Protein AF-A0A5B8UYY7-F1 (afdb_monomer_lite)

pLDDT: mean 77.4, std 14.6, range [37.06, 91.69]

Secondary structure (DSSP, 8-state):
--PPEEPPPPHHHHHHHHHHHHHHHHHHH-TTHHHHHHHHHHHHIIIIITTBEEEEE-SSEEEEEESSTTS--EEEEGGGEEEEEEE--S--SSSS------SSS-----EEEEEEETTS-EEEEEEB-STTHHHHHHHHHHHTT-B-

Radius of gyration: 17.91 Å; chains: 1; bounding box: 43×38×49 Å

Structure (mmCIF, N/CA/C/O backbone):
data_AF-A0A5B8UYY7-F1
#
_entry.id   AF-A0A5B8UYY7-F1
#
loop_
_atom_site.group_PDB
_atom_site.id
_atom_site.type_symbol
_atom_site.label_atom_id
_atom_site.label_alt_id
_atom_site.label_comp_id
_atom_site.label_asym_id
_atom_site.label_entity_id
_atom_site.label_seq_id
_atom_site.pdbx_PDB_ins_code
_atom_site.Cartn_x
_atom_site.Cartn_y
_atom_site.Cartn_z
_atom_site.occupancy
_atom_site.B_iso_or_equiv
_atom_site.auth_seq_id
_atom_site.auth_comp_id
_atom_site.auth_asym_id
_atom_site.auth_atom_id
_atom_site.pdbx_PDB_model_num
ATOM 1 N N . MET A 1 1 ? -8.031 17.449 18.818 1.00 39.78 1 MET A N 1
ATOM 2 C CA . MET A 1 1 ? -8.484 18.024 17.531 1.00 39.78 1 MET A CA 1
ATOM 3 C C . MET A 1 1 ? -7.890 17.182 16.415 1.00 39.78 1 MET A C 1
ATOM 5 O O . MET A 1 1 ? -6.801 17.477 15.942 1.00 39.78 1 MET A O 1
ATOM 9 N N . THR A 1 2 ? -8.520 16.072 16.058 1.00 51.12 2 THR A N 1
ATOM 10 C CA . THR A 1 2 ? -7.981 15.157 15.045 1.00 51.12 2 THR A CA 1
ATOM 11 C C . THR A 1 2 ? -8.543 15.560 13.689 1.00 51.12 2 THR A C 1
ATOM 13 O O . THR A 1 2 ? -9.635 15.163 13.301 1.00 51.12 2 THR A O 1
ATOM 16 N N . GLY A 1 3 ? -7.811 16.453 13.020 1.00 61.34 3 GLY A N 1
ATOM 17 C CA . GLY A 1 3 ? -8.136 16.926 11.678 1.00 61.34 3 GLY A CA 1
ATOM 18 C C . GLY A 1 3 ? -8.041 15.824 10.621 1.00 61.34 3 GLY A C 1
ATOM 19 O O . GLY A 1 3 ? -7.518 14.740 10.877 1.00 61.34 3 GLY A O 1
ATOM 20 N N . ASN A 1 4 ? -8.534 16.137 9.421 1.00 76.50 4 ASN A N 1
ATOM 21 C CA . ASN A 1 4 ? -8.484 15.255 8.257 1.00 76.50 4 ASN A CA 1
ATOM 22 C C . ASN A 1 4 ? -7.059 14.709 8.046 1.00 76.50 4 ASN A C 1
ATOM 24 O O . ASN A 1 4 ? -6.099 15.473 7.890 1.00 76.50 4 ASN A O 1
ATOM 28 N N . LEU A 1 5 ? -6.911 13.383 8.033 1.00 83.50 5 LEU A N 1
ATOM 29 C CA . LEU A 1 5 ? -5.641 12.710 7.780 1.00 83.50 5 LEU A CA 1
ATOM 30 C C . LEU A 1 5 ? -5.597 12.272 6.320 1.00 83.50 5 LEU A C 1
ATOM 32 O O . LEU A 1 5 ? -6.381 11.438 5.887 1.00 83.50 5 LEU A O 1
ATOM 36 N N . ARG A 1 6 ? -4.608 12.754 5.569 1.00 86.75 6 ARG A N 1
ATOM 37 C CA . ARG A 1 6 ? -4.311 12.241 4.229 1.00 86.75 6 ARG A CA 1
ATOM 38 C C . ARG A 1 6 ? -2.877 11.747 4.162 1.00 86.75 6 ARG A C 1
ATOM 40 O O . ARG A 1 6 ? -1.934 12.497 4.423 1.00 86.75 6 ARG A O 1
ATOM 47 N N . THR A 1 7 ? -2.721 10.480 3.801 1.00 85.44 7 THR A N 1
ATOM 48 C CA . THR A 1 7 ? -1.407 9.880 3.551 1.00 85.44 7 THR A CA 1
ATOM 49 C C . THR A 1 7 ? -0.864 10.324 2.197 1.00 85.44 7 THR A C 1
ATOM 51 O O . THR A 1 7 ? -1.609 10.575 1.243 1.00 85.44 7 THR A O 1
ATOM 54 N N . ARG A 1 8 ? 0.460 10.442 2.110 1.00 81.94 8 ARG A N 1
ATOM 55 C CA . ARG A 1 8 ? 1.146 10.771 0.858 1.00 81.94 8 ARG A CA 1
ATOM 56 C C . ARG A 1 8 ? 1.216 9.545 -0.059 1.00 81.94 8 ARG A C 1
ATOM 58 O O . ARG A 1 8 ? 1.348 8.428 0.445 1.00 81.94 8 ARG A O 1
ATOM 65 N N . PRO A 1 9 ? 1.194 9.741 -1.390 1.00 79.38 9 PRO A N 1
ATOM 66 C CA . PRO A 1 9 ? 1.389 8.644 -2.325 1.00 79.38 9 PRO A CA 1
ATOM 67 C C . PRO A 1 9 ? 2.765 7.988 -2.106 1.00 79.38 9 PRO A C 1
ATOM 69 O O . PRO A 1 9 ? 3.743 8.682 -1.793 1.00 79.38 9 PRO A O 1
ATOM 72 N N . PRO A 1 10 ? 2.856 6.657 -2.232 1.00 83.19 10 PRO A N 1
ATOM 73 C CA . PRO A 1 10 ? 4.092 5.923 -2.030 1.00 83.19 10 PRO A CA 1
ATOM 74 C C . PRO A 1 10 ? 5.074 6.167 -3.192 1.00 83.19 10 PRO A C 1
ATOM 76 O O . PRO A 1 10 ? 4.691 6.289 -4.356 1.00 83.19 10 PRO A O 1
ATOM 79 N N . ILE A 1 11 ? 6.365 6.283 -2.856 1.00 80.94 11 ILE A N 1
ATOM 80 C CA . ILE A 1 11 ? 7.435 6.688 -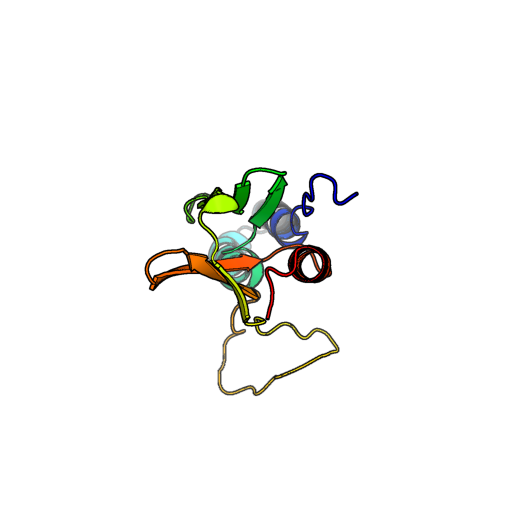3.791 1.00 80.94 11 ILE A CA 1
ATOM 81 C C . ILE A 1 11 ? 7.641 5.649 -4.902 1.00 80.94 11 ILE A C 1
ATOM 83 O O . ILE A 1 11 ? 7.894 6.007 -6.048 1.00 80.94 11 ILE A O 1
ATOM 87 N N . ASN A 1 12 ? 7.475 4.369 -4.575 1.00 80.44 12 ASN A N 1
ATOM 88 C CA . ASN A 1 12 ? 7.527 3.241 -5.509 1.00 80.44 12 ASN A CA 1
ATOM 89 C C . ASN A 1 12 ? 6.656 3.434 -6.766 1.00 80.44 12 ASN A C 1
ATOM 91 O O . ASN A 1 12 ? 7.089 3.054 -7.847 1.00 80.44 12 ASN A O 1
ATOM 95 N N . ALA A 1 13 ? 5.478 4.060 -6.671 1.00 79.62 13 ALA A N 1
ATOM 96 C CA . ALA A 1 13 ? 4.630 4.329 -7.832 1.00 79.62 13 ALA A CA 1
ATOM 97 C C . ALA A 1 13 ? 5.300 5.302 -8.823 1.00 79.62 13 ALA A C 1
ATOM 99 O O . ALA A 1 13 ? 5.227 5.099 -10.033 1.00 79.62 13 ALA A O 1
ATOM 100 N N . PHE A 1 14 ? 6.011 6.315 -8.319 1.00 83.38 14 PHE A N 1
ATOM 101 C CA . PHE A 1 14 ? 6.796 7.232 -9.151 1.00 83.38 14 PHE A CA 1
ATOM 102 C C . PHE A 1 14 ? 8.052 6.555 -9.705 1.00 83.38 14 PHE A C 1
ATOM 104 O O . PHE A 1 14 ? 8.397 6.755 -10.868 1.00 83.38 14 PHE A O 1
ATOM 111 N N . VAL A 1 15 ? 8.703 5.710 -8.898 1.00 84.44 15 VAL A N 1
ATOM 112 C CA . VAL A 1 15 ? 9.868 4.919 -9.324 1.00 84.44 15 VAL A CA 1
ATOM 113 C C . VAL A 1 15 ? 9.500 3.969 -10.465 1.00 84.44 15 VAL A C 1
ATOM 115 O O . VAL A 1 15 ? 10.264 3.874 -11.415 1.00 84.44 15 VAL A O 1
ATOM 118 N N . LEU A 1 16 ? 8.321 3.338 -10.444 1.00 85.19 16 LEU A N 1
ATOM 119 C CA . LEU A 1 16 ? 7.840 2.510 -11.558 1.00 85.19 16 LEU A CA 1
ATOM 120 C C . LEU A 1 16 ? 7.753 3.311 -12.869 1.00 85.19 16 LEU A C 1
ATOM 122 O O . LEU A 1 16 ? 8.158 2.819 -13.921 1.00 85.19 16 LEU A O 1
ATOM 126 N N . GLY A 1 17 ? 7.260 4.553 -12.805 1.00 85.00 17 GLY A N 1
ATOM 127 C CA . GLY A 1 17 ? 7.234 5.461 -13.953 1.00 85.00 17 GLY A CA 1
ATOM 128 C C . GLY A 1 17 ? 8.637 5.824 -14.448 1.00 85.00 17 GLY A C 1
ATOM 129 O O . GLY A 1 17 ? 8.901 5.755 -15.645 1.00 85.00 17 GLY A O 1
ATOM 130 N N . ALA A 1 18 ? 9.555 6.138 -13.531 1.00 86.94 18 ALA A N 1
ATOM 131 C CA . ALA A 1 18 ? 10.945 6.444 -13.866 1.00 86.94 18 ALA A CA 1
ATOM 132 C C . ALA A 1 18 ? 11.675 5.241 -14.488 1.00 86.94 18 ALA A C 1
ATOM 134 O O . ALA A 1 18 ? 12.346 5.400 -15.503 1.00 86.94 18 ALA A O 1
ATOM 135 N N . ILE A 1 19 ? 11.489 4.036 -13.935 1.00 86.56 19 ILE A N 1
ATOM 136 C CA . ILE A 1 19 ? 12.020 2.781 -14.488 1.00 86.56 19 ILE A CA 1
ATOM 137 C C . ILE A 1 19 ? 11.531 2.597 -15.923 1.00 86.56 19 ILE A C 1
ATOM 139 O O . ILE A 1 19 ? 12.328 2.289 -16.800 1.00 86.56 19 ILE A O 1
ATOM 143 N N . MET A 1 20 ? 10.244 2.827 -16.186 1.00 86.50 20 MET A N 1
ATOM 144 C CA . MET A 1 20 ? 9.688 2.704 -17.533 1.00 86.50 20 MET A CA 1
ATOM 145 C C . MET A 1 20 ? 10.316 3.698 -18.518 1.00 86.50 20 MET A C 1
ATOM 147 O O . MET A 1 20 ? 10.659 3.305 -19.628 1.00 86.50 20 MET A O 1
ATOM 151 N N . ILE A 1 21 ? 10.521 4.956 -18.117 1.00 89.62 21 ILE A N 1
ATOM 152 C CA . ILE A 1 21 ? 11.172 5.970 -18.963 1.00 89.62 21 ILE A CA 1
ATOM 153 C C . ILE A 1 21 ? 12.630 5.592 -19.254 1.00 89.62 21 ILE A C 1
ATOM 155 O O . ILE A 1 21 ? 13.054 5.658 -20.405 1.00 89.62 21 ILE A O 1
ATOM 159 N N . LEU A 1 22 ? 13.381 5.160 -18.236 1.00 89.44 22 LEU A N 1
ATOM 160 C CA . LEU A 1 22 ? 14.771 4.718 -18.392 1.00 89.44 22 LEU A CA 1
ATOM 161 C C . LEU A 1 22 ? 14.873 3.500 -19.311 1.00 89.44 22 LEU A C 1
ATOM 163 O O . LEU A 1 22 ? 15.722 3.459 -20.190 1.00 89.44 22 LEU A O 1
ATOM 167 N N . LEU A 1 23 ? 13.970 2.535 -19.152 1.00 87.62 23 LEU A N 1
ATOM 168 C CA . LEU A 1 23 ? 13.904 1.349 -19.997 1.00 87.62 23 LEU A CA 1
ATOM 169 C C . LEU A 1 23 ? 13.592 1.687 -21.463 1.00 87.62 23 LEU A C 1
ATOM 171 O O . LEU A 1 23 ? 14.202 1.107 -22.358 1.00 87.62 23 LEU A O 1
ATOM 175 N N . ILE A 1 24 ? 12.685 2.638 -21.716 1.00 89.50 24 ILE A N 1
ATOM 176 C CA . ILE A 1 24 ? 12.401 3.138 -23.072 1.00 89.50 24 ILE A CA 1
ATOM 177 C C . ILE A 1 24 ? 13.635 3.832 -23.649 1.00 89.50 24 ILE A C 1
ATOM 179 O O . ILE A 1 24 ? 13.987 3.587 -24.799 1.00 89.50 24 ILE A O 1
ATOM 183 N N . TRP A 1 25 ? 14.295 4.680 -22.858 1.00 91.12 25 TRP A N 1
ATOM 184 C CA . TRP A 1 25 ? 15.516 5.368 -23.269 1.00 91.12 25 TRP A CA 1
ATOM 185 C C . TRP A 1 25 ? 16.607 4.371 -23.674 1.00 91.12 25 TRP A C 1
ATOM 187 O O . TRP A 1 25 ? 17.117 4.445 -24.788 1.00 91.12 25 TRP A O 1
ATOM 197 N N . GLU A 1 26 ? 16.896 3.382 -22.828 1.00 89.94 26 GLU A N 1
ATOM 198 C CA . GLU A 1 26 ? 17.860 2.315 -23.125 1.00 89.94 26 GLU A CA 1
ATOM 199 C C . GLU A 1 26 ? 17.468 1.505 -24.369 1.00 89.94 26 GLU A C 1
ATOM 201 O O . GLU A 1 26 ? 18.325 1.184 -25.190 1.00 89.94 26 GLU A O 1
ATOM 206 N N . ALA A 1 27 ? 16.177 1.226 -24.565 1.00 89.69 27 ALA A N 1
ATOM 207 C CA . ALA A 1 27 ? 15.685 0.509 -25.740 1.00 89.69 27 ALA A CA 1
ATOM 208 C C . ALA A 1 27 ? 15.887 1.275 -27.062 1.00 89.69 27 ALA A C 1
ATOM 210 O O . ALA A 1 27 ? 16.058 0.639 -28.102 1.00 89.69 27 ALA A O 1
ATOM 211 N N . VAL A 1 28 ? 15.903 2.615 -27.039 1.00 91.12 28 VAL A N 1
ATOM 212 C CA . VAL A 1 28 ? 16.196 3.443 -28.226 1.00 91.12 28 VAL A CA 1
ATOM 213 C C . VAL A 1 28 ? 17.647 3.264 -28.681 1.00 91.12 28 VAL A C 1
ATOM 215 O O . VAL A 1 28 ? 17.902 3.196 -29.882 1.00 91.12 28 VAL A O 1
ATOM 218 N N . PHE A 1 29 ? 18.592 3.160 -27.743 1.00 91.38 29 PHE A N 1
ATOM 219 C CA . PHE A 1 29 ? 20.018 3.000 -28.056 1.00 91.38 29 PHE A CA 1
ATOM 220 C C . PHE A 1 29 ? 20.441 1.536 -28.212 1.00 91.38 29 PHE A C 1
ATOM 222 O O . PHE A 1 29 ? 21.377 1.239 -28.954 1.00 91.38 29 PHE A O 1
ATOM 229 N N . ASN A 1 30 ? 19.756 0.613 -27.537 1.00 90.81 30 ASN A N 1
ATOM 230 C CA . ASN A 1 30 ? 20.017 -0.817 -27.602 1.00 90.81 30 ASN A CA 1
ATOM 231 C C . ASN A 1 30 ? 18.691 -1.609 -27.580 1.00 90.81 30 ASN A C 1
ATOM 233 O O . ASN A 1 30 ? 18.160 -1.924 -26.509 1.00 90.81 30 ASN A O 1
ATOM 237 N N . PRO A 1 31 ? 18.168 -1.992 -28.763 1.00 87.38 31 PRO A N 1
ATOM 238 C CA . PRO A 1 31 ? 16.858 -2.635 -28.904 1.00 87.38 31 PRO A CA 1
ATOM 239 C C . PRO A 1 31 ? 16.705 -3.972 -28.166 1.00 87.38 31 PRO A C 1
ATOM 241 O O . PRO A 1 31 ? 15.581 -4.419 -27.938 1.00 87.38 31 PRO A O 1
ATOM 244 N N . VAL A 1 32 ? 17.804 -4.617 -27.753 1.00 87.50 32 VAL A N 1
ATOM 245 C CA . VAL A 1 32 ? 17.769 -5.868 -26.974 1.00 87.50 32 VAL A CA 1
ATOM 246 C C . VAL A 1 32 ? 17.039 -5.675 -25.636 1.00 87.50 32 VAL A C 1
ATOM 248 O O . VAL A 1 32 ? 16.394 -6.604 -25.145 1.00 87.50 32 VAL A O 1
ATOM 251 N N . TRP A 1 33 ? 17.049 -4.460 -25.073 1.00 84.75 33 TRP A N 1
ATOM 252 C CA . TRP A 1 33 ? 16.337 -4.143 -23.832 1.00 84.75 33 TRP A CA 1
ATOM 253 C C . TRP A 1 33 ? 14.818 -4.265 -23.931 1.00 84.75 33 TRP A C 1
ATOM 255 O O . TRP A 1 33 ? 14.180 -4.502 -22.905 1.00 84.75 33 TRP A O 1
ATOM 265 N N . ILE A 1 34 ? 14.233 -4.200 -25.134 1.00 84.88 34 ILE A N 1
ATOM 266 C CA . ILE A 1 34 ? 12.781 -4.345 -25.346 1.00 84.88 34 ILE A CA 1
ATOM 267 C C . ILE A 1 34 ? 12.271 -5.672 -24.764 1.00 84.88 34 ILE A C 1
ATOM 269 O O . ILE A 1 34 ? 11.207 -5.709 -24.145 1.00 84.88 34 ILE A O 1
ATOM 273 N N . ILE A 1 35 ? 13.058 -6.746 -24.887 1.00 86.50 35 ILE A N 1
ATOM 274 C CA . ILE A 1 35 ? 12.707 -8.082 -24.375 1.00 86.50 35 ILE A CA 1
ATOM 275 C C . ILE A 1 35 ? 12.665 -8.088 -22.839 1.00 86.50 35 ILE A C 1
ATOM 277 O O . ILE A 1 35 ? 11.834 -8.766 -22.235 1.00 86.50 35 ILE A O 1
ATOM 281 N N . TYR A 1 36 ? 13.526 -7.298 -22.196 1.00 84.19 36 TYR A N 1
ATOM 282 C CA . TYR A 1 36 ? 13.624 -7.210 -20.740 1.00 84.19 36 TYR A CA 1
ATOM 283 C C . TYR A 1 36 ? 12.693 -6.155 -20.130 1.00 84.19 36 TYR A C 1
ATOM 285 O O . TYR A 1 36 ? 12.396 -6.231 -18.937 1.00 84.19 36 TYR A O 1
ATOM 293 N N . MET A 1 37 ? 12.183 -5.206 -20.925 1.00 84.94 37 MET A N 1
ATOM 294 C CA . MET A 1 37 ? 11.325 -4.126 -20.429 1.00 84.94 37 MET A CA 1
ATOM 295 C C . MET A 1 37 ? 10.098 -4.652 -19.690 1.00 84.94 37 MET A C 1
ATOM 297 O O . MET A 1 37 ? 9.836 -4.273 -18.549 1.00 84.94 37 MET A O 1
ATOM 301 N N . VAL A 1 38 ? 9.343 -5.528 -20.354 1.00 83.31 38 VAL A N 1
ATOM 302 C CA . VAL A 1 38 ? 8.083 -6.066 -19.838 1.00 83.31 38 VAL A CA 1
ATOM 303 C C . VAL A 1 38 ? 8.291 -6.863 -18.545 1.00 83.31 38 VAL A C 1
ATOM 305 O O . VAL A 1 38 ? 7.608 -6.549 -17.569 1.00 83.31 38 VAL A O 1
ATOM 308 N N . PRO A 1 39 ? 9.213 -7.846 -18.460 1.00 86.19 39 PRO A N 1
ATOM 309 C CA . PRO A 1 39 ? 9.402 -8.605 -17.226 1.00 86.19 39 PRO A CA 1
ATOM 310 C C . PRO A 1 39 ? 9.956 -7.758 -16.075 1.00 86.19 39 PRO A C 1
ATOM 312 O O . PRO A 1 39 ? 9.507 -7.939 -14.943 1.00 86.19 39 PRO A O 1
ATOM 315 N N . ILE A 1 40 ? 10.863 -6.806 -16.332 1.00 85.06 40 ILE A N 1
ATOM 316 C CA . ILE A 1 40 ? 11.381 -5.905 -15.286 1.00 85.06 40 ILE A CA 1
ATOM 317 C C . ILE A 1 40 ? 10.257 -5.016 -14.750 1.00 85.06 40 ILE A C 1
ATOM 319 O O . ILE A 1 40 ? 10.053 -4.934 -13.536 1.00 85.06 40 ILE A O 1
ATOM 323 N N . TRP A 1 41 ? 9.492 -4.385 -15.645 1.00 85.31 41 TRP A N 1
ATOM 324 C CA . TRP A 1 41 ? 8.381 -3.518 -15.265 1.00 85.31 41 TRP A CA 1
ATOM 325 C C . TRP A 1 41 ? 7.290 -4.291 -14.518 1.00 85.31 41 TRP A C 1
ATOM 327 O O . TRP A 1 41 ? 6.845 -3.861 -13.454 1.00 85.31 41 TRP A O 1
ATOM 337 N N . MET A 1 42 ? 6.901 -5.464 -15.027 1.00 83.12 42 MET A N 1
ATOM 338 C CA . MET A 1 42 ? 5.875 -6.309 -14.415 1.00 83.12 42 MET A CA 1
ATOM 339 C C . MET A 1 42 ? 6.332 -6.848 -13.054 1.00 83.12 42 MET A C 1
ATOM 341 O O . MET A 1 42 ? 5.560 -6.836 -12.096 1.00 83.12 42 MET A O 1
ATOM 345 N N . GLY A 1 43 ? 7.595 -7.267 -12.942 1.00 81.69 43 GLY A N 1
ATOM 346 C CA . GLY A 1 43 ? 8.191 -7.710 -11.685 1.00 81.69 43 GLY A CA 1
ATOM 347 C C . GLY A 1 43 ? 8.180 -6.600 -10.637 1.00 81.69 43 GLY A C 1
ATOM 348 O O . GLY A 1 43 ? 7.676 -6.799 -9.531 1.00 81.69 43 GLY A O 1
ATOM 349 N N . PHE A 1 44 ? 8.640 -5.400 -11.001 1.00 82.19 44 PHE A N 1
ATOM 350 C CA . PHE A 1 44 ? 8.608 -4.252 -10.097 1.00 82.19 44 PHE A CA 1
ATOM 351 C C . PHE A 1 44 ? 7.173 -3.883 -9.701 1.00 82.19 44 PHE A C 1
ATOM 353 O O . PHE A 1 44 ? 6.889 -3.659 -8.522 1.00 82.19 44 PHE A O 1
ATOM 360 N N . TYR A 1 45 ? 6.247 -3.882 -10.664 1.00 83.19 45 TYR A N 1
ATOM 361 C CA . TYR A 1 45 ? 4.839 -3.601 -10.414 1.00 83.19 45 TYR A CA 1
ATOM 362 C C . TYR A 1 45 ? 4.233 -4.576 -9.395 1.00 83.19 45 TYR A C 1
ATOM 364 O O . TYR A 1 45 ? 3.657 -4.136 -8.397 1.00 83.19 45 TYR A O 1
ATOM 372 N N . ILE A 1 46 ? 4.379 -5.886 -9.614 1.00 80.31 46 ILE A N 1
ATOM 373 C CA . ILE A 1 46 ? 3.775 -6.923 -8.764 1.00 80.31 46 ILE A CA 1
ATOM 374 C C . ILE A 1 46 ? 4.318 -6.849 -7.336 1.00 80.31 46 ILE A C 1
ATOM 376 O O . ILE A 1 46 ? 3.544 -6.964 -6.383 1.00 80.31 46 ILE A O 1
ATOM 380 N N . VAL A 1 47 ? 5.629 -6.654 -7.190 1.00 74.44 47 VAL A N 1
ATOM 381 C CA . VAL A 1 47 ? 6.312 -6.713 -5.893 1.00 74.44 47 VAL A CA 1
ATOM 382 C C . VAL A 1 47 ? 6.117 -5.425 -5.099 1.00 74.44 47 VAL A C 1
ATOM 384 O O . VAL A 1 47 ? 5.811 -5.477 -3.905 1.00 74.44 47 VAL A O 1
ATOM 387 N N . PHE A 1 48 ? 6.257 -4.272 -5.759 1.00 75.94 48 PHE A N 1
ATOM 388 C CA . PHE A 1 48 ? 6.360 -2.986 -5.075 1.00 75.94 48 PHE A CA 1
ATOM 389 C C . PHE A 1 48 ? 5.178 -2.057 -5.297 1.00 75.94 48 PHE A C 1
ATOM 391 O O . PHE A 1 48 ? 4.974 -1.200 -4.444 1.00 75.94 48 PHE A O 1
ATOM 398 N N . CYS A 1 49 ? 4.414 -2.176 -6.388 1.00 78.88 49 CYS A N 1
ATOM 399 C CA . CYS A 1 49 ? 3.432 -1.148 -6.760 1.00 78.88 49 CYS A CA 1
ATOM 400 C C . CYS A 1 49 ? 1.973 -1.595 -6.747 1.00 78.88 49 CYS A C 1
ATOM 402 O O . CYS A 1 49 ? 1.080 -0.746 -6.720 1.00 78.88 49 CYS A O 1
ATOM 404 N N . ARG A 1 50 ? 1.708 -2.906 -6.774 1.00 81.56 50 ARG A N 1
ATOM 405 C CA . ARG A 1 50 ? 0.370 -3.466 -6.997 1.00 81.56 50 ARG A CA 1
ATOM 406 C C . ARG A 1 50 ? -0.694 -2.844 -6.100 1.00 81.56 50 ARG A C 1
ATOM 408 O O . ARG A 1 50 ? -1.750 -2.492 -6.609 1.00 81.56 50 ARG A O 1
ATOM 415 N N . TYR A 1 51 ? -0.398 -2.662 -4.815 1.00 85.19 51 TYR A N 1
ATOM 416 C CA . TYR A 1 51 ? -1.336 -2.142 -3.813 1.00 85.19 51 TYR A CA 1
ATOM 417 C C . TYR A 1 51 ? -1.048 -0.701 -3.381 1.00 85.19 51 TYR A C 1
ATOM 419 O O . TYR A 1 51 ? -1.494 -0.283 -2.314 1.00 85.19 51 TYR A O 1
ATOM 427 N N . CYS A 1 52 ? -0.288 0.061 -4.176 1.00 87.19 52 CYS A N 1
ATOM 428 C CA . CYS A 1 52 ? 0.003 1.456 -3.866 1.00 87.19 52 CYS A CA 1
ATOM 429 C C . CYS A 1 52 ? -1.284 2.259 -3.723 1.00 87.19 52 CYS A C 1
ATOM 431 O O . CYS A 1 52 ? -2.097 2.319 -4.648 1.00 87.19 52 CYS A O 1
ATOM 433 N N . CYS A 1 53 ? -1.455 2.898 -2.573 1.00 88.50 53 CYS A N 1
ATOM 434 C CA . CYS A 1 53 ? -2.675 3.617 -2.253 1.00 88.50 53 CYS A CA 1
ATOM 435 C C . CYS A 1 53 ? -2.410 4.876 -1.429 1.00 88.50 53 CYS A C 1
ATOM 437 O O . CYS A 1 53 ? -1.389 5.016 -0.754 1.00 88.50 53 CYS A O 1
ATOM 439 N N . THR A 1 54 ? -3.391 5.772 -1.452 1.00 89.50 54 THR A N 1
ATOM 440 C CA . THR A 1 54 ? -3.525 6.879 -0.510 1.00 89.50 54 THR A CA 1
ATOM 441 C C . THR A 1 54 ? -4.761 6.647 0.344 1.00 89.50 54 THR A C 1
ATOM 443 O O . THR A 1 54 ? -5.871 6.487 -0.159 1.00 89.50 54 THR A O 1
ATOM 446 N N . ILE A 1 55 ? -4.557 6.619 1.651 1.00 89.69 55 ILE A N 1
ATOM 447 C CA . ILE A 1 55 ? -5.611 6.596 2.657 1.00 89.69 55 ILE A CA 1
ATOM 448 C C . ILE A 1 55 ? -5.938 8.042 3.035 1.00 89.69 55 ILE A C 1
ATOM 450 O O . ILE A 1 55 ? -5.028 8.826 3.331 1.00 89.69 55 ILE A O 1
ATOM 454 N N . THR A 1 56 ? -7.221 8.385 2.987 1.00 89.44 56 THR A N 1
ATOM 455 C CA . THR A 1 56 ? -7.785 9.657 3.447 1.00 89.44 56 THR A CA 1
ATOM 456 C C . THR A 1 56 ? -8.824 9.350 4.512 1.00 89.44 56 THR A C 1
ATOM 458 O O . THR A 1 56 ? -9.668 8.484 4.306 1.00 89.44 56 THR A O 1
ATOM 461 N N . ILE A 1 57 ? -8.738 10.023 5.647 1.00 86.31 57 ILE A N 1
ATOM 462 C CA . ILE A 1 57 ? -9.647 9.870 6.772 1.00 86.31 57 ILE A CA 1
ATOM 463 C C . ILE A 1 57 ? -10.176 11.254 7.108 1.00 86.31 57 ILE A C 1
ATOM 465 O O . ILE A 1 57 ? -9.4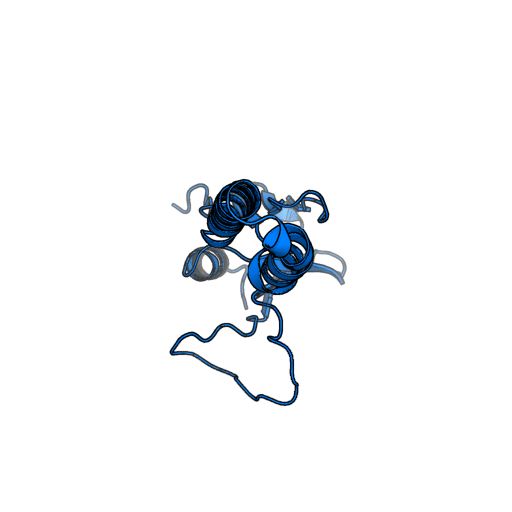13 12.120 7.542 1.00 86.31 57 ILE A O 1
ATOM 469 N N . ASP A 1 58 ? -11.470 11.435 6.892 1.00 85.25 58 ASP A N 1
ATOM 470 C CA . ASP A 1 58 ? -12.209 12.641 7.252 1.00 85.25 58 ASP A CA 1
ATOM 471 C C . ASP A 1 58 ? -13.145 12.320 8.430 1.00 85.25 58 ASP A C 1
ATOM 473 O O . ASP A 1 58 ? -13.216 11.181 8.879 1.00 85.25 58 ASP A O 1
ATOM 477 N N . TYR A 1 59 ? -13.901 13.296 8.935 1.00 78.38 59 TYR A N 1
ATOM 478 C CA . TYR A 1 59 ? -14.808 13.091 10.080 1.00 78.38 59 TYR A CA 1
ATOM 479 C C . TYR A 1 59 ? -15.901 12.035 9.863 1.00 78.38 59 TYR A C 1
ATOM 481 O O . TYR A 1 59 ? -16.433 11.498 10.832 1.00 78.38 59 TYR A O 1
ATOM 489 N N . TYR A 1 60 ? -16.245 11.746 8.608 1.00 83.31 60 TYR A N 1
ATOM 490 C CA . TYR A 1 60 ? -17.372 10.881 8.266 1.00 83.31 60 TYR A CA 1
ATOM 491 C C . TYR A 1 60 ? -16.960 9.570 7.611 1.00 83.31 60 TYR A C 1
ATOM 493 O O . TYR A 1 60 ? -17.730 8.615 7.656 1.00 83.31 60 TYR A O 1
ATOM 501 N N . GLU A 1 61 ? -15.779 9.494 6.996 1.00 88.44 61 GLU A N 1
ATOM 502 C CA . GLU A 1 61 ? -15.410 8.352 6.164 1.00 88.44 61 GLU A CA 1
ATOM 503 C C . GLU A 1 61 ? -13.901 8.100 6.095 1.00 88.44 61 GLU A C 1
ATOM 505 O O . GLU A 1 61 ? -13.076 9.013 6.167 1.00 88.44 61 GLU A O 1
ATOM 510 N N . ILE A 1 62 ? -13.564 6.826 5.906 1.00 88.75 62 ILE A N 1
ATOM 511 C CA . ILE A 1 62 ? -12.244 6.329 5.544 1.00 88.75 62 ILE A CA 1
ATOM 512 C C . ILE A 1 62 ? -12.283 5.950 4.066 1.00 88.75 62 ILE A C 1
ATOM 514 O O . ILE A 1 62 ? -13.023 5.054 3.657 1.00 88.75 62 ILE A O 1
ATOM 518 N N . LYS A 1 63 ? -11.436 6.605 3.275 1.00 91.50 63 LYS A N 1
ATOM 519 C CA . LYS A 1 63 ? -11.222 6.338 1.853 1.00 91.50 63 LYS A CA 1
ATOM 520 C C . LYS A 1 63 ? -9.854 5.718 1.627 1.00 91.50 63 LYS A C 1
ATOM 522 O O . LYS A 1 63 ? -8.835 6.303 1.991 1.00 91.50 63 LYS A O 1
ATOM 527 N N . ILE A 1 64 ? -9.819 4.581 0.947 1.00 91.12 64 ILE A N 1
ATOM 528 C CA . ILE A 1 64 ? -8.601 3.949 0.441 1.00 91.12 64 ILE A CA 1
ATOM 529 C C . ILE A 1 64 ? -8.635 4.079 -1.078 1.00 91.12 64 ILE A C 1
ATOM 531 O O . ILE A 1 64 ? -9.392 3.388 -1.761 1.00 91.12 64 ILE A O 1
ATOM 535 N N . ASN A 1 65 ? -7.820 4.994 -1.597 1.00 91.00 65 ASN A N 1
ATOM 536 C CA . ASN A 1 65 ? -7.718 5.270 -3.022 1.00 91.00 65 ASN A CA 1
ATOM 537 C C . ASN A 1 65 ? -6.471 4.597 -3.578 1.00 91.00 65 ASN A C 1
ATOM 539 O O . ASN A 1 65 ? -5.347 5.017 -3.284 1.00 91.00 65 ASN A O 1
ATOM 543 N N . TYR A 1 66 ? -6.664 3.562 -4.383 1.00 89.38 66 TYR A N 1
ATOM 544 C CA . TYR A 1 66 ? -5.577 2.894 -5.076 1.00 89.38 66 TYR A CA 1
ATOM 545 C C . TYR A 1 66 ? -5.100 3.750 -6.244 1.00 89.38 66 TYR A C 1
ATOM 547 O O . TYR A 1 66 ? -5.888 4.327 -6.988 1.00 89.38 66 TYR A O 1
ATOM 555 N N . ILE A 1 67 ? -3.782 3.847 -6.392 1.00 85.94 67 ILE A N 1
ATOM 556 C CA . ILE A 1 67 ? -3.154 4.557 -7.514 1.00 85.94 67 ILE A CA 1
ATOM 557 C C . ILE A 1 67 ? -3.261 3.710 -8.783 1.00 85.94 67 ILE A C 1
ATOM 559 O O . ILE A 1 67 ? -3.354 4.227 -9.892 1.00 85.94 67 ILE A O 1
ATOM 563 N N . THR A 1 68 ? -3.238 2.391 -8.617 1.00 79.38 68 THR A N 1
ATOM 564 C CA . THR A 1 68 ? -3.314 1.429 -9.707 1.00 79.38 68 THR A CA 1
ATOM 565 C C . THR A 1 68 ? -4.777 1.120 -10.021 1.00 79.38 68 THR A C 1
ATOM 567 O O . THR A 1 68 ? -5.566 0.817 -9.130 1.00 79.38 68 THR A O 1
ATOM 570 N N . PHE A 1 69 ? -5.138 1.149 -11.305 1.00 74.12 69 PHE A N 1
ATOM 571 C CA . PHE A 1 69 ? -6.518 0.944 -11.772 1.00 74.12 69 PHE A CA 1
ATOM 572 C C . PHE A 1 69 ? -7.064 -0.475 -11.535 1.00 74.12 69 PHE A C 1
ATOM 574 O O . PHE A 1 69 ? -8.263 -0.714 -11.638 1.00 74.12 69 PHE A O 1
ATOM 581 N N . TRP A 1 70 ? -6.186 -1.425 -11.218 1.00 72.12 70 TRP A N 1
ATOM 582 C CA . TRP A 1 70 ? -6.529 -2.827 -10.993 1.00 72.12 70 TRP A CA 1
ATOM 583 C C . TRP A 1 70 ? -7.266 -3.080 -9.674 1.00 72.12 70 TRP A C 1
ATOM 585 O O . TRP A 1 70 ? -7.927 -4.107 -9.534 1.00 72.12 70 TRP A O 1
ATOM 595 N N . ASN A 1 71 ? -7.151 -2.172 -8.701 1.00 79.31 71 ASN A N 1
ATOM 596 C CA . ASN A 1 71 ? -7.810 -2.307 -7.406 1.00 79.31 71 ASN A CA 1
ATOM 597 C C . ASN A 1 71 ? -8.974 -1.323 -7.302 1.00 79.31 71 ASN A C 1
ATOM 599 O O . ASN A 1 71 ? -8.871 -0.165 -7.702 1.00 79.31 71 ASN A O 1
ATOM 603 N N . LYS A 1 72 ? -10.089 -1.782 -6.730 1.00 83.94 72 LYS A N 1
ATOM 604 C CA . LYS A 1 72 ? -11.257 -0.931 -6.498 1.00 83.94 72 LYS A CA 1
ATOM 605 C C . LYS A 1 72 ? -11.021 -0.045 -5.281 1.00 83.94 72 LYS A C 1
ATOM 607 O O . LYS A 1 72 ? -10.646 -0.545 -4.225 1.00 83.94 72 LYS A O 1
ATOM 612 N N . ASN A 1 73 ? -11.289 1.250 -5.427 1.00 89.06 73 ASN A N 1
ATOM 613 C CA . ASN A 1 73 ? -11.282 2.182 -4.304 1.00 89.06 73 ASN A CA 1
ATOM 614 C C . ASN A 1 73 ? -12.334 1.777 -3.269 1.00 89.06 73 ASN A C 1
ATOM 616 O O . ASN A 1 73 ? -13.425 1.320 -3.620 1.00 89.06 73 ASN A O 1
ATOM 620 N N . ILE A 1 74 ? -12.000 1.962 -1.998 1.00 90.88 74 ILE A N 1
ATOM 621 C CA . ILE A 1 74 ? -12.860 1.617 -0.867 1.00 90.88 74 ILE A CA 1
ATOM 622 C C . ILE A 1 74 ? -13.239 2.919 -0.167 1.00 90.88 74 ILE A C 1
ATOM 624 O O . ILE A 1 74 ? -12.360 3.725 0.127 1.00 90.88 74 ILE A O 1
ATOM 628 N N . SER A 1 75 ? -14.530 3.119 0.107 1.00 91.69 75 SER A N 1
ATOM 629 C CA . SER A 1 75 ? -15.005 4.166 1.015 1.00 91.69 75 SER A CA 1
ATOM 630 C C . SER A 1 75 ? -15.930 3.552 2.052 1.00 91.69 75 SER A C 1
ATOM 632 O O . SER A 1 75 ? -16.847 2.808 1.699 1.00 91.69 75 SER A O 1
ATOM 634 N N . ILE A 1 76 ? -15.659 3.822 3.323 1.00 88.94 76 ILE A N 1
ATOM 635 C CA . ILE A 1 76 ? -16.394 3.276 4.463 1.00 88.94 76 ILE A CA 1
ATOM 636 C C . ILE A 1 76 ? -16.700 4.426 5.406 1.00 88.94 76 ILE A C 1
ATOM 638 O O . ILE A 1 76 ? -15.795 5.170 5.781 1.00 88.94 76 ILE A O 1
ATOM 642 N N . LYS A 1 77 ? -17.957 4.561 5.821 1.00 88.56 77 LYS A N 1
ATOM 643 C CA . LYS A 1 77 ? -18.317 5.576 6.803 1.00 88.56 77 LYS A CA 1
ATOM 644 C C . LYS A 1 77 ? -17.830 5.184 8.194 1.00 88.56 77 LYS A C 1
ATOM 646 O O . LYS A 1 77 ? -17.963 4.030 8.588 1.00 88.56 77 LYS A O 1
ATOM 651 N N . ILE A 1 78 ? -17.325 6.146 8.962 1.00 84.81 78 ILE A N 1
ATOM 652 C CA . ILE A 1 78 ? -16.822 5.915 10.325 1.00 84.81 78 ILE A CA 1
ATOM 653 C C . ILE A 1 78 ? -17.932 5.395 11.245 1.00 84.81 78 ILE A C 1
ATOM 655 O O . ILE A 1 78 ? -17.676 4.532 12.077 1.00 84.81 78 ILE A O 1
ATOM 659 N N . GLU A 1 79 ? -19.175 5.850 11.053 1.00 85.88 79 GLU A N 1
ATOM 660 C CA . GLU A 1 79 ? -20.337 5.395 11.831 1.00 85.88 79 GLU A CA 1
ATOM 661 C C . GLU A 1 79 ? -20.607 3.887 11.716 1.00 85.88 79 GLU A C 1
ATOM 663 O O . GLU A 1 79 ? -21.150 3.291 12.650 1.00 85.88 79 GLU A O 1
ATOM 668 N N . ASP A 1 80 ? -20.197 3.263 10.611 1.00 88.25 80 ASP A N 1
ATOM 669 C CA . ASP A 1 80 ? -20.404 1.840 10.345 1.00 88.25 80 ASP A CA 1
ATOM 670 C C . ASP A 1 80 ? -19.273 0.969 10.903 1.00 88.25 80 ASP A C 1
ATOM 672 O O . ASP A 1 80 ? -19.411 -0.255 10.962 1.00 88.25 80 ASP A O 1
ATOM 676 N N . ILE A 1 81 ? -18.160 1.574 11.327 1.00 85.56 81 ILE A N 1
ATOM 677 C CA . ILE A 1 81 ? -16.978 0.868 11.820 1.00 85.56 81 ILE A CA 1
ATOM 678 C C . ILE A 1 81 ? -17.183 0.511 13.292 1.00 85.56 81 ILE A C 1
ATOM 680 O O . ILE A 1 81 ? -17.465 1.366 14.130 1.00 85.56 81 ILE A O 1
ATOM 684 N N . SER A 1 82 ? -17.035 -0.772 13.612 1.00 85.75 82 SER A N 1
ATOM 685 C CA . SER A 1 82 ? -16.996 -1.258 14.992 1.00 85.75 82 SER A CA 1
ATOM 686 C C . SER A 1 82 ? -15.565 -1.317 15.523 1.00 85.75 82 SER A C 1
ATOM 688 O O . SER A 1 82 ? -15.337 -1.007 16.689 1.00 85.75 82 SER A O 1
ATOM 690 N N . LYS A 1 83 ? -14.606 -1.704 14.674 1.00 84.31 83 LYS A N 1
ATOM 691 C CA . LYS A 1 83 ? -13.200 -1.890 15.044 1.00 84.31 83 LYS A CA 1
ATOM 692 C C . LYS A 1 83 ? -12.292 -1.844 13.813 1.00 84.31 83 LYS A C 1
ATOM 694 O O . LYS A 1 83 ? -12.684 -2.288 12.735 1.00 84.31 83 LYS A O 1
ATOM 699 N N . ILE A 1 84 ? -11.066 -1.354 13.974 1.00 83.81 84 ILE A N 1
ATOM 700 C CA . ILE A 1 84 ? -10.006 -1.412 12.964 1.00 83.81 84 ILE A CA 1
ATOM 701 C C . ILE A 1 84 ? -8.840 -2.229 13.520 1.00 83.81 84 ILE A C 1
ATOM 703 O O . ILE A 1 84 ? -8.215 -1.838 14.501 1.00 83.81 84 ILE A O 1
ATOM 707 N N . ASP A 1 85 ? -8.529 -3.330 12.849 1.00 82.62 85 ASP A N 1
ATOM 708 C CA . ASP A 1 85 ? -7.327 -4.129 13.051 1.00 82.62 85 ASP A CA 1
ATOM 709 C C . ASP A 1 85 ? -6.354 -3.913 11.885 1.00 82.62 85 ASP A C 1
ATOM 711 O O . ASP A 1 85 ? -6.701 -3.409 10.810 1.00 82.62 85 ASP A O 1
ATOM 715 N N . TYR A 1 86 ? -5.097 -4.292 12.083 1.00 79.06 86 TYR A N 1
ATOM 716 C CA . TYR A 1 86 ? -4.115 -4.281 11.010 1.00 79.06 86 TYR A CA 1
ATOM 717 C C . TYR A 1 86 ? -3.192 -5.486 11.105 1.00 79.06 86 TYR A C 1
ATOM 719 O O . TYR A 1 86 ? -2.774 -5.894 12.188 1.00 79.06 86 TYR A O 1
ATOM 727 N N . ALA A 1 87 ? -2.831 -6.024 9.947 1.00 75.25 87 ALA A N 1
ATOM 728 C CA . ALA A 1 87 ? -1.759 -6.991 9.814 1.00 75.25 87 ALA A CA 1
ATOM 729 C C . ALA A 1 87 ? -0.631 -6.324 9.031 1.00 75.25 87 ALA A C 1
ATOM 731 O O . ALA A 1 87 ? -0.823 -5.890 7.893 1.00 75.25 87 ALA A O 1
ATOM 732 N N . LYS A 1 88 ? 0.547 -6.207 9.650 1.00 66.69 88 LYS A N 1
ATOM 733 C CA . LYS A 1 88 ? 1.725 -5.717 8.934 1.00 66.69 88 LYS A CA 1
ATOM 734 C C . LYS A 1 88 ? 2.084 -6.698 7.825 1.00 66.69 88 LYS A C 1
ATOM 736 O O . LYS A 1 88 ? 2.132 -7.908 8.047 1.00 66.69 88 LYS A O 1
ATOM 741 N N . GLY A 1 89 ? 2.356 -6.149 6.654 1.00 60.62 89 GLY A N 1
ATOM 742 C CA . GLY A 1 89 ? 3.026 -6.846 5.578 1.00 60.62 89 GLY A CA 1
ATOM 743 C C . GLY A 1 89 ? 4.464 -7.161 5.941 1.00 60.62 89 GLY A C 1
ATOM 744 O O . GLY A 1 89 ? 5.004 -6.662 6.932 1.00 60.62 89 GLY A O 1
ATOM 745 N N . PHE A 1 90 ? 5.120 -7.948 5.094 1.00 58.12 90 PHE A N 1
ATOM 746 C CA . PHE A 1 90 ? 6.561 -8.142 5.176 1.00 58.12 90 PHE A CA 1
ATOM 747 C C . PHE A 1 90 ? 7.273 -6.866 4.716 1.00 58.12 90 PHE A C 1
ATOM 749 O O . PHE A 1 90 ? 7.706 -6.748 3.573 1.00 58.12 90 PHE A O 1
ATOM 756 N 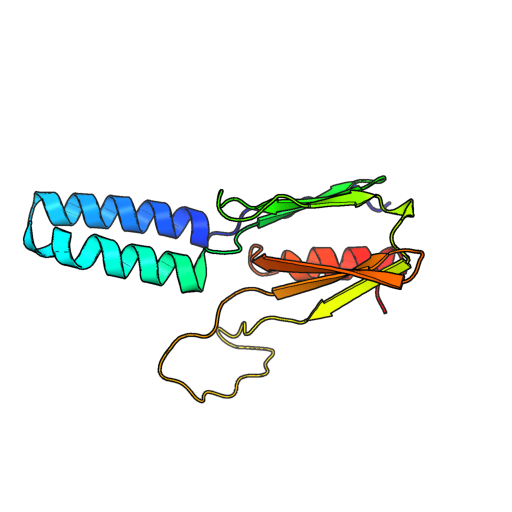N . TYR A 1 91 ? 7.384 -5.893 5.614 1.00 49.94 91 TYR A N 1
ATOM 757 C CA . TYR A 1 91 ? 8.371 -4.836 5.487 1.00 49.94 91 TYR A CA 1
ATOM 758 C C . TYR A 1 91 ? 9.488 -5.092 6.476 1.00 49.94 91 TYR A C 1
ATOM 760 O O . TYR A 1 91 ? 9.327 -4.935 7.685 1.00 49.94 91 TYR A O 1
ATOM 768 N N . ASP A 1 92 ? 10.647 -5.419 5.926 1.00 43.56 92 ASP A N 1
ATOM 769 C CA . ASP A 1 92 ? 11.886 -5.021 6.548 1.00 43.56 92 ASP A CA 1
ATOM 770 C C . ASP A 1 92 ? 12.846 -4.516 5.458 1.00 43.56 92 ASP A C 1
ATOM 772 O O . ASP A 1 92 ? 13.121 -5.248 4.510 1.00 43.56 92 ASP A O 1
ATOM 776 N N . PHE A 1 93 ? 13.336 -3.275 5.576 1.00 45.53 93 PHE A N 1
ATOM 777 C CA . PHE A 1 93 ? 14.651 -2.975 5.006 1.00 45.53 93 PHE A CA 1
ATOM 778 C C . PHE A 1 93 ? 15.747 -3.040 6.082 1.00 45.53 93 PHE A C 1
ATOM 780 O O . PHE A 1 93 ? 16.724 -3.695 5.766 1.00 45.53 93 PHE A O 1
ATOM 787 N N . PHE A 1 94 ? 15.587 -2.515 7.319 1.00 37.06 94 PHE A N 1
ATOM 788 C CA . PHE A 1 94 ? 16.386 -2.931 8.511 1.00 37.06 94 PHE A CA 1
ATOM 789 C C . PHE A 1 94 ? 15.707 -2.744 9.923 1.00 37.06 94 PHE A C 1
ATOM 791 O O . PHE A 1 94 ? 16.405 -2.392 10.871 1.00 37.06 94 PHE A O 1
ATOM 798 N N . SER A 1 95 ? 14.385 -2.963 10.087 1.00 45.09 95 SER A N 1
ATOM 799 C CA . SER A 1 95 ? 13.631 -3.560 11.243 1.00 45.09 95 SER A CA 1
ATOM 800 C C . SER A 1 95 ? 12.331 -2.768 11.566 1.00 45.09 95 SER A C 1
ATOM 802 O O . SER A 1 95 ? 12.266 -1.585 11.247 1.00 45.09 95 SER A O 1
ATOM 804 N N . ASP A 1 96 ? 11.191 -3.292 12.071 1.00 42.75 96 ASP A N 1
ATOM 805 C CA . ASP A 1 96 ? 10.928 -4.283 13.142 1.00 42.75 96 ASP A CA 1
ATOM 806 C C . ASP A 1 96 ? 10.027 -5.475 12.747 1.00 42.75 96 ASP A C 1
ATOM 808 O O . ASP A 1 96 ? 8.798 -5.388 12.721 1.00 42.75 96 ASP A O 1
ATOM 812 N N . LYS A 1 97 ? 10.721 -6.592 12.480 1.00 42.72 97 LYS A N 1
ATOM 813 C CA . LYS A 1 97 ? 10.368 -7.900 11.873 1.00 42.72 97 LYS A CA 1
ATOM 814 C C . LYS A 1 97 ? 9.051 -8.571 12.347 1.00 42.72 97 LYS A C 1
ATOM 816 O O . LYS A 1 97 ? 8.593 -8.359 13.461 1.00 42.72 97 LYS A O 1
ATOM 821 N N . ARG A 1 98 ? 8.443 -9.492 11.573 1.00 38.62 98 ARG A N 1
ATOM 822 C CA . ARG A 1 98 ? 8.967 -10.861 11.326 1.00 38.62 98 ARG A CA 1
ATOM 823 C C . ARG A 1 98 ? 9.279 -11.178 9.855 1.00 38.62 98 ARG A C 1
ATOM 825 O O . ARG A 1 98 ? 8.403 -11.167 9.005 1.00 38.62 98 ARG A O 1
ATOM 832 N N . ILE A 1 99 ? 10.534 -11.566 9.626 1.00 51.44 99 ILE A N 1
ATOM 833 C CA . ILE A 1 99 ? 11.075 -12.236 8.436 1.00 51.44 99 ILE A CA 1
ATOM 834 C C . ILE A 1 99 ? 11.161 -13.732 8.762 1.00 51.44 99 ILE A C 1
ATOM 836 O O . ILE A 1 99 ? 11.747 -14.048 9.794 1.00 51.44 99 ILE A O 1
ATOM 840 N N . VAL A 1 100 ? 10.698 -14.629 7.881 1.00 38.97 100 VAL A N 1
ATOM 841 C CA . VAL A 1 100 ? 11.388 -15.910 7.615 1.00 38.97 100 VAL A CA 1
ATOM 842 C C . VAL A 1 100 ? 11.241 -16.252 6.128 1.00 38.97 100 VAL A C 1
ATOM 844 O O . VAL A 1 100 ? 10.146 -16.492 5.627 1.00 38.97 100 VAL A O 1
ATOM 847 N N . PHE A 1 101 ? 12.383 -16.226 5.445 1.00 49.94 101 PHE A N 1
ATOM 848 C CA . PHE A 1 101 ? 12.619 -16.619 4.059 1.00 49.94 101 PHE A CA 1
ATOM 849 C C . PHE A 1 101 ? 12.332 -18.116 3.859 1.00 49.94 101 PHE A C 1
ATOM 851 O O . PHE A 1 101 ? 12.998 -18.940 4.478 1.00 49.94 101 PHE A O 1
ATOM 858 N N . TYR A 1 102 ? 11.405 -18.461 2.959 1.00 40.91 102 TYR A N 1
ATOM 859 C CA . TYR A 1 102 ? 11.223 -19.839 2.468 1.00 40.91 102 TYR A CA 1
ATOM 860 C C . TYR A 1 102 ? 10.905 -19.937 0.958 1.00 40.91 102 TYR A C 1
ATOM 862 O O . TYR A 1 102 ? 10.402 -20.960 0.503 1.00 40.91 102 TYR A O 1
ATOM 870 N N . GLY A 1 103 ? 11.208 -18.924 0.133 1.00 43.25 103 GLY A N 1
ATOM 871 C CA . GLY A 1 103 ? 10.939 -19.025 -1.309 1.00 43.25 103 GLY A CA 1
ATOM 872 C C . GLY A 1 103 ? 11.686 -18.021 -2.186 1.00 43.25 103 GLY A C 1
ATOM 873 O O . GLY A 1 103 ? 11.962 -16.904 -1.769 1.00 43.25 103 GLY A O 1
ATOM 874 N N . LEU A 1 104 ? 11.979 -18.441 -3.420 1.00 41.06 104 LEU A N 1
ATOM 875 C CA . LEU A 1 104 ? 12.719 -17.759 -4.500 1.00 41.06 104 LEU A CA 1
ATOM 876 C C . LEU A 1 104 ? 12.138 -16.413 -4.998 1.00 41.06 104 LEU A C 1
ATOM 878 O O . LEU A 1 104 ? 12.615 -15.881 -5.996 1.00 41.06 104 LEU A O 1
ATOM 882 N N . PHE A 1 105 ? 11.128 -15.847 -4.334 1.00 42.53 105 PHE A N 1
ATOM 883 C CA . PHE A 1 105 ? 10.433 -14.639 -4.782 1.00 42.53 105 PHE A CA 1
ATOM 884 C C . PHE A 1 105 ? 10.213 -13.661 -3.620 1.00 42.53 105 PHE A C 1
ATOM 886 O O . PHE A 1 105 ? 9.814 -14.097 -2.538 1.00 42.53 105 PHE A O 1
ATOM 893 N N . PRO A 1 106 ? 10.417 -12.343 -3.818 1.00 48.34 106 PR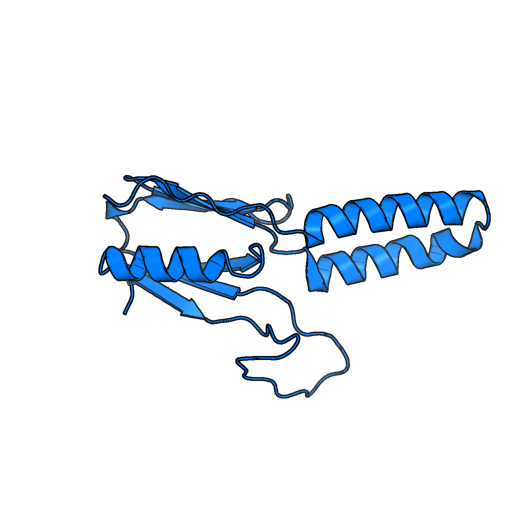O A N 1
ATOM 894 C CA . PRO A 1 106 ? 10.083 -11.352 -2.803 1.00 48.34 106 PRO A CA 1
ATOM 895 C C . PRO A 1 106 ? 8.576 -11.393 -2.517 1.00 48.34 106 PRO A C 1
ATOM 897 O O . PRO A 1 106 ? 7.754 -11.104 -3.389 1.00 48.34 106 PRO A O 1
ATOM 900 N N . MET A 1 107 ? 8.210 -11.784 -1.291 1.00 51.69 107 MET A N 1
ATOM 901 C CA . MET A 1 107 ? 6.830 -11.707 -0.819 1.00 51.69 107 MET A CA 1
ATOM 902 C C . MET A 1 107 ? 6.440 -10.237 -0.650 1.00 51.69 107 MET A C 1
ATOM 904 O O . MET A 1 107 ? 7.183 -9.426 -0.108 1.00 51.69 107 MET A O 1
ATOM 908 N N . TYR A 1 108 ? 5.275 -9.920 -1.196 1.00 54.50 108 TYR A N 1
ATOM 909 C CA . TYR A 1 108 ? 4.744 -8.594 -1.475 1.00 54.50 108 TYR A CA 1
ATOM 910 C C . TYR A 1 108 ? 4.965 -7.521 -0.390 1.00 54.50 108 TYR A C 1
ATOM 912 O O . TYR A 1 108 ? 4.641 -7.718 0.780 1.00 54.50 108 TYR A O 1
ATOM 920 N N . CYS A 1 109 ? 5.365 -6.321 -0.820 1.00 66.06 109 CYS A N 1
ATOM 921 C CA . CYS A 1 109 ? 5.466 -5.131 0.022 1.00 66.06 109 CYS A CA 1
ATOM 922 C C . CYS A 1 109 ? 4.090 -4.452 0.156 1.00 66.06 109 CYS A C 1
ATOM 924 O O . CYS A 1 109 ? 3.777 -3.529 -0.598 1.00 66.06 109 CYS A O 1
ATOM 926 N N . HIS A 1 110 ? 3.222 -4.941 1.041 1.00 71.75 110 HIS A N 1
ATOM 927 C CA . HIS A 1 110 ? 1.983 -4.247 1.413 1.00 71.75 110 HIS A CA 1
ATOM 928 C C . HIS A 1 110 ? 1.503 -4.681 2.795 1.00 71.75 110 HIS A C 1
ATOM 930 O O . HIS A 1 110 ? 1.546 -5.864 3.117 1.00 71.75 110 HIS A O 1
ATOM 936 N N . ASP A 1 111 ? 0.999 -3.732 3.574 1.00 76.44 111 ASP A N 1
ATOM 937 C CA . ASP A 1 111 ? 0.267 -4.001 4.807 1.00 76.44 111 ASP A CA 1
ATOM 938 C C . ASP A 1 111 ? -1.182 -4.396 4.492 1.00 76.44 111 ASP A C 1
ATOM 940 O O . ASP A 1 111 ? -1.656 -4.263 3.361 1.00 76.44 111 ASP A O 1
ATOM 944 N N . ARG A 1 112 ? -1.914 -4.879 5.495 1.00 82.81 112 ARG A N 1
ATOM 945 C CA . ARG A 1 112 ? -3.351 -5.133 5.399 1.00 82.81 112 ARG A CA 1
ATOM 946 C C . ARG A 1 112 ? -4.086 -4.385 6.498 1.00 82.81 112 ARG A C 1
ATOM 948 O O . ARG A 1 112 ? -3.776 -4.523 7.680 1.00 82.81 112 ARG A O 1
ATOM 955 N N . LEU A 1 113 ? -5.087 -3.617 6.093 1.00 85.81 113 LEU A N 1
ATOM 956 C CA . LEU A 1 113 ? -6.052 -2.992 6.981 1.00 85.81 113 LEU A CA 1
ATOM 957 C C . LEU A 1 113 ? -7.289 -3.891 7.064 1.00 85.81 113 LEU A C 1
ATOM 959 O O . LEU A 1 113 ? -7.832 -4.290 6.033 1.00 85.81 113 LEU A O 1
ATOM 963 N N . ILE A 1 114 ? -7.715 -4.224 8.277 1.00 87.12 114 ILE A N 1
ATOM 964 C CA . ILE A 1 114 ? -8.859 -5.095 8.544 1.00 87.12 114 ILE A CA 1
ATOM 965 C C . ILE A 1 114 ? -9.910 -4.238 9.244 1.00 87.12 114 ILE A C 1
ATOM 967 O O . ILE A 1 114 ? -9.727 -3.801 10.375 1.00 87.12 114 ILE A O 1
ATOM 971 N N . ILE A 1 115 ? -11.006 -3.947 8.554 1.00 88.06 115 ILE A N 1
ATOM 972 C CA . ILE A 1 115 ? -12.062 -3.074 9.062 1.00 88.06 115 ILE A CA 1
ATOM 973 C C . ILE A 1 115 ? -13.259 -3.945 9.421 1.00 88.06 115 ILE A C 1
ATOM 975 O O . ILE A 1 115 ? -13.895 -4.542 8.550 1.00 88.06 115 ILE A O 1
ATOM 979 N N . HIS A 1 116 ? -13.571 -4.006 10.710 1.00 88.62 116 HIS A N 1
ATOM 980 C CA . HIS A 1 116 ? -14.776 -4.637 11.218 1.00 88.62 116 HIS A CA 1
ATOM 981 C C . HIS A 1 116 ? -15.906 -3.617 11.183 1.00 88.62 116 HIS A C 1
ATOM 983 O O . HIS A 1 116 ? -15.798 -2.513 11.723 1.00 88.62 116 HIS A O 1
ATOM 989 N N . LEU A 1 117 ? -17.004 -3.995 10.544 1.00 89.38 117 LEU A N 1
ATOM 990 C CA . LEU A 1 117 ? -18.220 -3.205 10.499 1.00 89.38 117 LEU A CA 1
ATOM 991 C C . LEU A 1 117 ? -19.203 -3.673 11.573 1.00 89.38 117 LEU A C 1
ATOM 993 O O . LEU A 1 117 ? -19.126 -4.794 12.092 1.00 89.38 117 LEU A O 1
ATOM 997 N N . LYS A 1 118 ? -20.167 -2.815 11.898 1.00 86.25 118 LYS A N 1
ATOM 998 C CA . LYS A 1 118 ? -21.351 -3.196 12.673 1.00 86.25 118 LYS A CA 1
ATOM 999 C C . LYS A 1 118 ? -22.120 -4.285 11.909 1.00 86.25 118 LYS A C 1
ATOM 1001 O O . LYS A 1 118 ? -22.258 -4.221 10.691 1.00 86.25 118 LYS A O 1
ATOM 1006 N N . GLY A 1 119 ? -22.587 -5.314 12.618 1.00 84.19 119 GLY A N 1
ATOM 1007 C CA . GLY A 1 119 ? -23.269 -6.460 11.999 1.00 84.19 119 GLY A CA 1
ATOM 1008 C C . GLY A 1 119 ? -22.341 -7.561 11.465 1.00 84.19 119 GLY A C 1
ATOM 1009 O O . GLY A 1 119 ? -22.714 -8.274 10.539 1.00 84.19 119 GLY A O 1
ATOM 1010 N N . SER A 1 120 ? -21.139 -7.707 12.037 1.00 77.25 120 SER A N 1
ATOM 1011 C CA . SER A 1 120 ? -20.218 -8.839 11.802 1.00 77.25 120 SER A CA 1
ATOM 1012 C C . SER A 1 120 ? -19.629 -8.954 10.388 1.00 77.25 120 SER A C 1
ATOM 1014 O O . SER A 1 120 ? -19.066 -9.988 10.034 1.00 77.25 120 SER A O 1
ATOM 1016 N N . LYS A 1 121 ? -19.711 -7.897 9.573 1.00 86.50 121 LYS A N 1
ATOM 1017 C CA . LYS A 1 121 ? -19.053 -7.841 8.261 1.00 86.50 121 LYS A CA 1
ATOM 1018 C C . LYS A 1 121 ? -17.604 -7.371 8.412 1.00 86.50 121 LYS A C 1
ATOM 1020 O O . LYS A 1 121 ? -17.333 -6.440 9.163 1.00 86.50 121 LYS A O 1
ATOM 1025 N N . ILE A 1 122 ? -16.685 -7.990 7.674 1.00 88.06 122 ILE A N 1
ATOM 1026 C CA . ILE A 1 122 ? -15.254 -7.655 7.685 1.00 88.06 122 ILE A CA 1
ATOM 1027 C C . ILE A 1 122 ? -14.841 -7.219 6.277 1.00 88.06 122 ILE A C 1
ATOM 1029 O O . ILE A 1 122 ? -15.210 -7.861 5.292 1.00 88.06 122 ILE A O 1
ATOM 1033 N N . ILE A 1 123 ? -14.097 -6.117 6.180 1.00 87.00 123 ILE A N 1
ATOM 1034 C CA . ILE A 1 123 ? -13.468 -5.649 4.943 1.00 87.00 123 ILE A CA 1
ATOM 1035 C C . ILE A 1 123 ? -11.954 -5.705 5.124 1.00 87.00 123 ILE A C 1
ATOM 1037 O O . ILE A 1 123 ? -11.395 -5.000 5.959 1.00 87.00 123 ILE A O 1
ATOM 1041 N N . GLU A 1 124 ? -11.293 -6.517 4.306 1.00 87.88 124 GLU A N 1
ATOM 1042 C CA . GLU A 1 124 ? -9.836 -6.594 4.250 1.00 87.88 124 GLU A CA 1
ATOM 1043 C C . GLU A 1 124 ? -9.314 -5.801 3.050 1.00 87.88 124 GLU A C 1
ATOM 1045 O O . GLU A 1 124 ? -9.665 -6.079 1.902 1.00 87.88 124 GLU A O 1
ATOM 1050 N N . ALA A 1 125 ? -8.458 -4.817 3.314 1.00 85.81 125 ALA A N 1
ATOM 1051 C CA . ALA A 1 125 ? -7.840 -3.980 2.299 1.00 85.81 125 ALA A CA 1
ATOM 1052 C C . ALA A 1 125 ? -6.317 -4.116 2.357 1.00 85.81 125 ALA A C 1
ATOM 1054 O O . ALA A 1 125 ? -5.680 -3.725 3.334 1.00 85.81 125 ALA A O 1
ATOM 1055 N N . ASN A 1 126 ? -5.717 -4.636 1.287 1.00 86.56 126 ASN A N 1
ATOM 1056 C CA . ASN A 1 126 ? -4.267 -4.584 1.109 1.00 86.56 126 ASN A CA 1
ATOM 1057 C C . ASN A 1 126 ? -3.862 -3.137 0.818 1.00 86.56 126 ASN A C 1
ATOM 1059 O O . ASN A 1 126 ? -4.439 -2.513 -0.071 1.00 86.56 126 ASN A O 1
ATOM 1063 N N . VAL A 1 127 ? -2.893 -2.599 1.549 1.00 84.94 127 VAL A N 1
ATOM 1064 C CA . VAL A 1 127 ? -2.490 -1.194 1.491 1.00 84.94 127 VAL A CA 1
ATOM 1065 C C . VAL A 1 127 ? -0.972 -1.073 1.434 1.00 84.94 127 VAL A C 1
ATOM 1067 O O . VAL A 1 127 ? -0.244 -1.582 2.277 1.00 84.94 127 VAL A O 1
ATOM 1070 N N . ASN A 1 128 ? -0.471 -0.363 0.433 1.00 85.12 128 ASN A N 1
ATOM 1071 C CA . ASN A 1 128 ? 0.930 0.032 0.346 1.00 85.12 128 ASN A CA 1
ATOM 1072 C C . ASN A 1 128 ? 0.956 1.560 0.317 1.00 85.12 128 ASN A C 1
ATOM 1074 O O . ASN A 1 128 ? 0.680 2.202 -0.697 1.00 85.12 128 ASN A O 1
ATOM 1078 N N . THR A 1 129 ? 1.192 2.137 1.491 1.00 79.19 129 THR A N 1
ATOM 1079 C CA . THR A 1 129 ? 1.339 3.584 1.674 1.00 79.19 129 THR A CA 1
ATOM 1080 C C . THR A 1 129 ? 2.821 3.934 1.775 1.00 79.19 129 THR A C 1
ATOM 1082 O O . THR A 1 129 ? 3.682 3.057 1.852 1.00 79.19 129 THR A O 1
ATOM 1085 N N . ARG A 1 130 ? 3.163 5.226 1.745 1.00 72.56 130 ARG A N 1
ATOM 1086 C CA . ARG A 1 130 ? 4.555 5.641 1.951 1.00 72.56 130 ARG A CA 1
ATOM 1087 C C . ARG A 1 130 ? 5.046 5.169 3.329 1.00 72.56 130 ARG A C 1
ATOM 1089 O O . ARG A 1 130 ? 4.288 5.163 4.297 1.00 72.56 130 ARG A O 1
ATOM 1096 N N . LEU A 1 131 ? 6.334 4.827 3.418 1.00 65.00 131 LEU A N 1
ATOM 1097 C CA . LEU A 1 131 ? 6.997 4.472 4.676 1.00 65.00 131 LEU A CA 1
ATOM 1098 C C . LEU A 1 131 ? 6.618 5.472 5.788 1.00 65.00 131 LEU A C 1
ATOM 1100 O O . LEU A 1 131 ? 6.646 6.683 5.564 1.00 65.00 131 LEU A O 1
ATOM 1104 N N . PHE A 1 132 ? 6.252 4.953 6.961 1.00 63.66 132 PHE A N 1
ATOM 1105 C CA . PHE A 1 132 ? 5.767 5.693 8.138 1.00 63.66 132 PHE A CA 1
ATOM 1106 C C . PHE A 1 132 ? 4.363 6.326 8.046 1.00 63.66 132 PHE A C 1
ATOM 1108 O O . PHE A 1 132 ? 3.804 6.668 9.088 1.00 63.66 132 PHE A O 1
ATOM 1115 N N . GLU A 1 133 ? 3.732 6.426 6.871 1.00 73.81 133 GLU A N 1
ATOM 1116 C CA . GLU A 1 133 ? 2.353 6.938 6.758 1.00 73.81 133 GLU A CA 1
ATOM 1117 C C . GLU A 1 133 ? 1.333 5.963 7.351 1.00 73.81 133 GLU A C 1
ATOM 1119 O O . GLU A 1 133 ? 0.388 6.385 8.016 1.00 73.81 133 GLU A O 1
ATOM 1124 N N . PHE A 1 134 ? 1.561 4.656 7.203 1.00 73.25 134 PHE A N 1
ATOM 1125 C CA . PHE A 1 134 ? 0.704 3.656 7.837 1.00 73.25 134 PHE A CA 1
ATOM 1126 C C . PHE A 1 134 ? 0.719 3.770 9.369 1.00 73.25 134 PHE A C 1
ATOM 1128 O O . PHE A 1 134 ? -0.323 3.675 10.014 1.00 73.25 134 PHE A O 1
ATOM 1135 N N . LYS A 1 135 ? 1.876 4.100 9.963 1.00 73.25 135 LYS A N 1
ATOM 1136 C CA . LYS A 1 135 ? 1.978 4.376 11.404 1.00 73.25 135 LYS A CA 1
ATOM 1137 C C . LYS A 1 135 ? 1.066 5.539 11.801 1.00 73.25 135 LYS A C 1
ATOM 1139 O O . LYS A 1 135 ? 0.352 5.415 12.789 1.00 73.25 135 LYS A O 1
ATOM 1144 N N . ARG A 1 136 ? 1.019 6.620 11.009 1.00 76.25 136 ARG A N 1
ATOM 1145 C CA . ARG A 1 136 ? 0.112 7.760 11.253 1.00 76.25 136 ARG A CA 1
ATOM 1146 C C . ARG A 1 136 ? -1.357 7.335 11.238 1.00 76.25 136 ARG A C 1
ATOM 1148 O O . ARG A 1 136 ? -2.106 7.773 12.102 1.00 76.25 136 ARG A O 1
ATOM 1155 N N . VAL A 1 137 ? -1.743 6.453 10.313 1.00 77.94 137 VAL A N 1
ATOM 1156 C CA . VAL A 1 137 ? -3.102 5.884 10.249 1.00 77.94 137 VAL A CA 1
ATOM 1157 C C . VAL A 1 137 ? -3.416 5.070 11.505 1.00 77.94 137 VAL A C 1
ATOM 1159 O O . VAL A 1 137 ? -4.451 5.286 12.130 1.00 77.94 137 VAL A O 1
ATOM 1162 N N . THR A 1 138 ? -2.507 4.187 11.930 1.00 77.00 138 THR A N 1
ATOM 1163 C CA . THR A 1 138 ? -2.715 3.389 13.151 1.00 77.00 138 THR A CA 1
ATOM 1164 C C . THR A 1 138 ? -2.736 4.244 14.421 1.00 77.00 138 THR A C 1
ATOM 1166 O O . THR A 1 138 ? -3.535 3.985 15.313 1.00 77.00 138 THR A O 1
ATOM 1169 N N . THR A 1 139 ? -1.907 5.290 14.512 1.00 78.19 139 THR A N 1
ATOM 1170 C CA . THR A 1 139 ? -1.927 6.229 15.642 1.00 78.19 139 THR A CA 1
ATOM 1171 C C . THR A 1 139 ? -3.246 6.995 15.691 1.00 78.19 139 THR A C 1
ATOM 1173 O O . THR A 1 139 ? -3.858 7.054 16.750 1.00 78.19 139 THR A O 1
ATOM 1176 N N . TRP A 1 140 ? -3.731 7.495 14.550 1.00 83.69 140 TRP A N 1
ATOM 1177 C CA . TRP A 1 140 ? -5.035 8.159 14.467 1.00 83.69 140 TRP A CA 1
ATOM 1178 C C . TRP A 1 140 ? -6.174 7.235 14.922 1.00 83.69 140 TRP A C 1
ATOM 1180 O O . TRP A 1 140 ? -7.021 7.632 15.717 1.00 83.69 140 TRP A O 1
ATOM 1190 N N . ALA A 1 141 ? -6.168 5.974 14.481 1.00 78.88 141 ALA A N 1
ATOM 1191 C CA . ALA A 1 141 ? -7.195 5.011 14.874 1.00 78.88 141 ALA A CA 1
ATOM 1192 C C . ALA A 1 141 ? -7.151 4.688 16.382 1.00 78.88 141 ALA A C 1
ATOM 1194 O O . ALA A 1 141 ? -8.204 4.507 16.995 1.00 78.88 141 ALA A O 1
ATOM 1195 N N . LYS A 1 142 ? -5.957 4.674 16.996 1.00 80.94 142 LYS A N 1
ATOM 1196 C CA . LYS A 1 142 ? -5.796 4.565 18.458 1.00 80.94 142 LYS A CA 1
ATOM 1197 C C . LYS A 1 142 ? -6.352 5.782 19.193 1.00 80.94 142 LYS A C 1
ATOM 1199 O O . LYS A 1 142 ? -7.070 5.610 20.168 1.00 80.94 142 LYS A O 1
ATOM 1204 N N . GLU A 1 143 ? -6.058 6.994 18.723 1.00 82.12 143 GLU A N 1
ATOM 1205 C CA . GLU A 1 143 ? -6.570 8.240 19.321 1.00 82.12 143 GLU A CA 1
ATOM 1206 C C . GLU A 1 143 ? -8.104 8.323 19.285 1.00 82.12 143 GLU A C 1
ATOM 1208 O O . GLU A 1 143 ? -8.710 8.919 20.172 1.00 82.12 143 GLU A O 1
ATOM 1213 N N . MET A 1 144 ? -8.736 7.691 18.293 1.00 75.50 144 MET A N 1
ATOM 1214 C CA . MET A 1 144 ? -10.194 7.594 18.174 1.00 75.50 144 MET A CA 1
ATOM 1215 C C . MET A 1 144 ? -10.815 6.423 18.956 1.00 75.50 144 MET A C 1
ATOM 1217 O O . MET A 1 144 ? -12.021 6.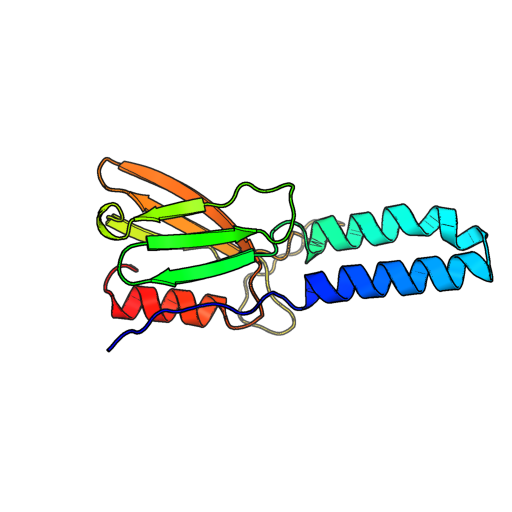213 18.857 1.00 75.50 144 MET A O 1
ATOM 1221 N N . ASN A 1 145 ? -10.028 5.645 19.713 1.00 78.75 145 ASN A N 1
ATOM 1222 C CA . ASN A 1 145 ? -10.461 4.397 20.365 1.00 78.75 145 ASN A CA 1
ATOM 1223 C C . ASN A 1 145 ? -11.102 3.379 19.396 1.00 78.75 145 ASN A C 1
ATOM 1225 O O . ASN A 1 145 ? -11.938 2.572 19.795 1.00 78.75 145 ASN A O 1
ATOM 1229 N N . LEU A 1 146 ? -10.718 3.415 18.115 1.00 75.38 146 LEU A N 1
ATOM 1230 C CA . LEU A 1 146 ? -11.205 2.492 17.081 1.00 75.38 146 LEU A CA 1
ATOM 1231 C C . LEU A 1 146 ? -10.270 1.295 16.873 1.00 75.38 146 LEU A C 1
ATOM 1233 O O . LEU A 1 146 ? -10.634 0.348 16.177 1.00 75.38 146 LEU A O 1
ATOM 1237 N N . LEU A 1 147 ? -9.065 1.343 17.443 1.00 70.56 147 LEU A N 1
ATOM 1238 C CA . LEU A 1 147 ? -8.039 0.314 17.315 1.00 70.56 147 LEU A CA 1
ATOM 1239 C C . LEU A 1 147 ? -7.937 -0.485 18.620 1.00 70.56 147 LEU A C 1
ATOM 1241 O O . LEU A 1 147 ? -7.874 0.128 19.687 1.00 70.56 147 LEU A O 1
ATOM 1245 N N . SER A 1 148 ? -7.905 -1.821 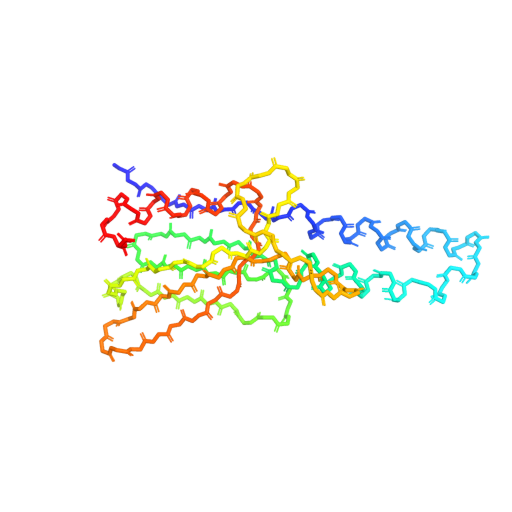18.540 1.00 58.75 148 SER A N 1
ATOM 1246 C CA . SER A 1 148 ? -7.620 -2.679 19.708 1.00 58.75 148 SER A CA 1
ATOM 1247 C C . SER A 1 148 ? -6.152 -3.008 19.871 1.00 58.75 148 SER A C 1
ATOM 1249 O O . SER A 1 148 ? -5.491 -3.203 18.826 1.00 58.75 148 SER A O 1
#

Organism: NCBI:txid398053

Foldseek 3Di:
DDAKAKFDWAVLVVVLVVLLVVLVVVCVVPVVSVVVNVVVSVLSCQAAQVATWMWIDHPFWIWTGRPDPVDDIDIDTPQFFQAKDKAADPDDPPDDDDDDDDDPGRGHHWIWIWTATPPGDIDIGTHHTYPCSVVVVQVSCVVVVRYD

Sequence (148 aa):
MTGNLRTRPPINAFVLGAIMILLIWEAVFNPVWIIYMVPIWMGFYIVFCRYCCTITIDYYEIKINYITFWNKNISIKIEDISKIDYAKGFYDFFSDKRIVFYGLFPMYCHDRLIIHLKGSKIIEANVNTRLFEFKRVTTWAKEMNLLS